Protein 6U2U (pdb70)

Foldseek 3Di:
DDDPVRVLVVLVVPQVPDDDPDDDDPVRSVVSVVVRVVVVVVVVVD/DDDPVRVLVVLVVVQVPDDPPDDADPVRSVVSVVVRVVVVVVVD

Structure (mmCIF, N/CA/C/O backbone):
data_6U2U
#
_entry.id   6U2U
#
_cell.length_a   25.893
_cell.length_b   57.712
_cell.length_c   32.097
_cell.angle_alpha   90.00
_cell.angle_beta   114.29
_cell.angle_gamma   90.00
#
_symmetry.space_group_name_H-M   'P 1 21 1'
#
loop_
_entity.id
_entity.type
_entity.pdbx_description
1 polymer 'DNA-binding protein inhibitor ID-1'
2 water water
#
loop_
_atom_site.group_PDB
_atom_site.id
_atom_site.type_symbol
_atom_site.label_atom_id
_atom_site.label_alt_id
_atom_site.label_comp_id
_atom_site.label_asym_id
_atom_site.label_entity_id
_atom_site.label_seq_id
_atom_site.pdbx_PDB_ins_code
_atom_site.Cartn_x
_atom_site.Cartn_y
_atom_site.Cartn_z
_atom_site.occupancy
_atom_site.B_iso_or_equiv
_atom_site.auth_seq_id
_atom_site.auth_comp_id
_atom_site.auth_asym_id
_atom_site.auth_atom_id
_atom_site.pdbx_PDB_model_num
ATOM 1 N N . LEU A 1 1 ? 9.208 9.257 6.053 1.00 37.74 59 LEU A N 1
ATOM 2 C CA . LEU A 1 1 ? 10.419 8.569 5.605 1.00 36.45 59 LEU A CA 1
ATOM 3 C C . LEU A 1 1 ? 10.465 8.424 4.080 1.00 28.87 59 LEU A C 1
ATOM 4 O O . LEU A 1 1 ? 11.512 8.644 3.462 1.00 28.53 59 LEU A O 1
ATOM 9 N N . TYR A 1 2 ? 9.330 8.064 3.486 1.00 26.38 60 TYR A N 1
ATOM 10 C CA . TYR A 1 2 ? 9.193 7.934 2.039 1.00 23.87 60 TYR A CA 1
ATOM 11 C C . TYR A 1 2 ? 8.424 9.117 1.471 1.00 29.89 60 TYR A C 1
ATOM 12 O O . TYR A 1 2 ? 7.455 9.585 2.076 1.00 33.91 60 TYR A O 1
ATOM 21 N N . ASP A 1 3 ? 8.849 9.593 0.302 1.00 23.54 61 ASP A N 1
ATOM 22 C CA . ASP A 1 3 ? 7.989 10.485 -0.462 1.00 26.22 61 ASP A CA 1
ATOM 23 C C . ASP A 1 3 ? 6.899 9.655 -1.145 1.00 21.73 61 ASP A C 1
ATOM 24 O O . ASP A 1 3 ? 6.872 8.431 -1.046 1.00 20.53 61 ASP A O 1
ATOM 29 N N . MET A 1 4 ? 5.978 10.327 -1.838 1.00 19.35 62 MET A N 1
ATOM 30 C CA . MET A 1 4 ? 4.841 9.630 -2.432 1.00 17.59 62 MET A CA 1
ATOM 31 C C . MET A 1 4 ? 5.301 8.553 -3.401 1.00 16.59 62 MET A C 1
ATOM 32 O O . MET A 1 4 ? 4.783 7.427 -3.386 1.00 18.89 62 MET A O 1
ATOM 37 N N . ASN A 1 5 ? 6.283 8.871 -4.248 1.00 22.28 63 ASN A N 1
ATOM 38 C C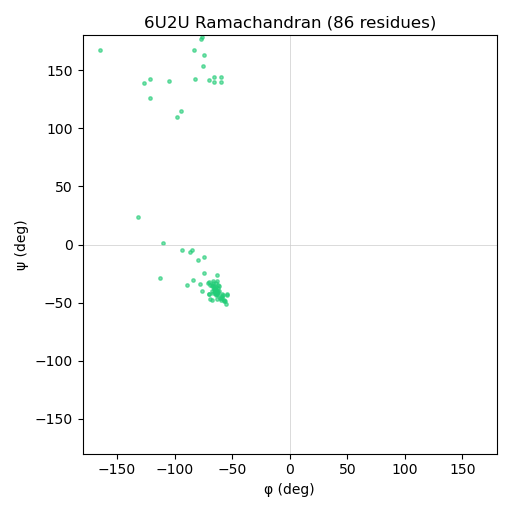A . ASN A 1 5 ? 6.785 7.854 -5.160 1.00 20.16 63 ASN A CA 1
ATOM 39 C C . ASN A 1 5 ? 7.446 6.715 -4.400 1.00 18.78 63 ASN A C 1
ATOM 40 O O . ASN A 1 5 ? 7.302 5.544 -4.775 1.00 18.73 63 ASN A O 1
ATOM 45 N N . GLY A 1 6 ? 8.166 7.030 -3.321 1.00 20.93 64 GLY A N 1
ATOM 46 C CA . GLY A 1 6 ? 8.756 5.973 -2.511 1.00 18.68 64 GLY A CA 1
ATOM 47 C C . GLY A 1 6 ? 7.713 5.067 -1.888 1.00 19.34 64 GLY A C 1
ATOM 48 O O . GLY A 1 6 ? 7.930 3.864 -1.751 1.00 18.06 64 GLY A O 1
ATOM 49 N N . CYS A 1 7 ? 6.565 5.632 -1.507 1.00 18.15 65 CYS A N 1
ATOM 50 C CA . CYS A 1 7 ? 5.483 4.818 -0.956 1.00 17.60 65 CYS A CA 1
ATOM 51 C C . CYS A 1 7 ? 4.971 3.821 -1.985 1.00 17.30 65 CYS A C 1
ATOM 52 O O . CYS A 1 7 ? 4.748 2.642 -1.672 1.00 17.67 65 CYS A O 1
ATOM 55 N N . TYR A 1 8 ? 4.732 4.287 -3.210 1.00 18.55 66 TYR A N 1
ATOM 56 C CA . TYR A 1 8 ? 4.292 3.373 -4.258 1.00 18.90 66 TYR A CA 1
ATOM 57 C C . TYR A 1 8 ? 5.349 2.309 -4.562 1.00 19.97 66 TYR A C 1
ATOM 58 O O . TYR A 1 8 ? 5.011 1.128 -4.736 1.00 19.65 66 TYR A O 1
ATOM 67 N N . SER A 1 9 ? 6.637 2.688 -4.602 1.00 18.22 67 SER A N 1
ATOM 68 C CA . SER A 1 9 ? 7.690 1.691 -4.786 1.00 20.10 67 SER A CA 1
ATOM 69 C C . SER A 1 9 ? 7.652 0.636 -3.690 1.00 21.99 67 SER A C 1
ATOM 70 O O . SER A 1 9 ? 7.770 -0.563 -3.966 1.00 20.75 67 SER A O 1
ATOM 73 N N . ARG A 1 10 ? 7.476 1.067 -2.439 1.00 17.88 68 ARG A N 1
ATOM 74 C CA . ARG A 1 10 ? 7.465 0.142 -1.318 1.00 23.11 68 ARG A CA 1
ATOM 75 C C . ARG A 1 10 ? 6.265 -0.798 -1.403 1.00 20.22 68 ARG A C 1
ATOM 76 O O . ARG A 1 10 ? 6.388 -2.001 -1.129 1.00 21.76 68 ARG A O 1
ATOM 84 N N . LEU A 1 11 ? 5.108 -0.286 -1.829 1.00 19.44 69 LEU A N 1
ATOM 85 C CA . LEU A 1 11 ? 3.925 -1.133 -1.966 1.00 19.80 69 LEU A CA 1
ATOM 86 C C . LEU A 1 11 ? 4.060 -2.097 -3.133 1.00 23.10 69 LEU A C 1
ATOM 87 O O . LEU A 1 11 ? 3.562 -3.229 -3.063 1.00 23.95 69 LEU A O 1
ATOM 92 N N . LYS A 1 12 ? 4.742 -1.690 -4.205 1.00 21.78 70 LYS A N 1
ATOM 93 C CA . LYS A 1 12 ? 5.008 -2.633 -5.288 1.00 23.27 70 LYS A CA 1
ATOM 94 C C . LYS A 1 12 ? 5.882 -3.781 -4.821 1.00 25.69 70 LYS A C 1
ATOM 95 O O . LYS A 1 12 ? 5.780 -4.901 -5.342 1.00 31.24 70 LYS A O 1
ATOM 101 N N . GLU A 1 13 ? 6.768 -3.522 -3.866 1.00 24.91 71 GLU A N 1
ATOM 102 C CA . GLU A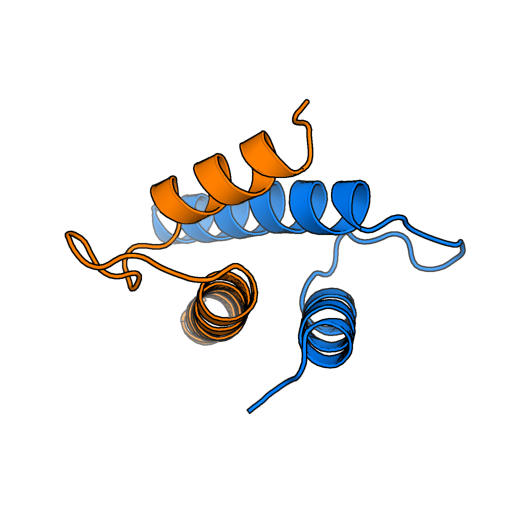 1 13 ? 7.618 -4.587 -3.360 1.00 23.27 71 GLU A CA 1
ATOM 103 C C . GLU A 1 13 ? 6.873 -5.487 -2.380 1.00 24.59 71 GLU A C 1
ATOM 104 O O . GLU A 1 13 ? 7.113 -6.701 -2.346 1.00 29.31 71 GLU A O 1
ATOM 110 N N . LEU A 1 14 ? 5.948 -4.928 -1.603 1.00 24.70 72 LEU A N 1
ATOM 111 C CA . LEU A 1 14 ? 5.334 -5.705 -0.537 1.00 24.38 72 LEU A CA 1
ATOM 112 C C . LEU A 1 14 ? 4.164 -6.555 -1.008 1.00 27.30 72 LEU A C 1
ATOM 113 O O . LEU A 1 14 ? 3.889 -7.600 -0.410 1.00 23.57 72 LEU A O 1
ATOM 118 N N . VAL A 1 15 ? 3.430 -6.124 -2.030 1.00 22.63 73 VAL A N 1
ATOM 119 C CA . VAL A 1 15 ? 2.142 -6.721 -2.368 1.00 25.27 73 VAL A CA 1
ATOM 120 C C . VAL A 1 15 ? 2.377 -7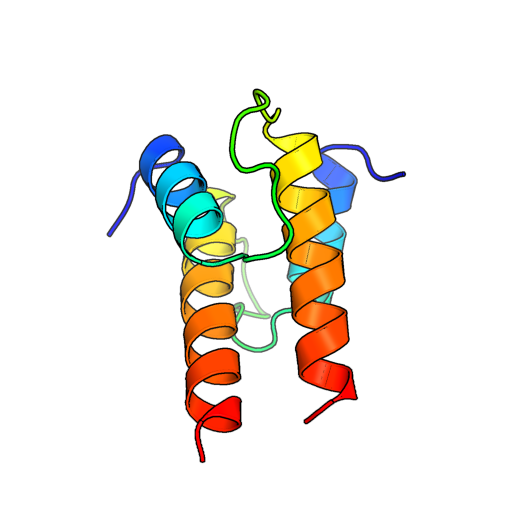.789 -3.436 1.00 24.21 73 VAL A C 1
ATOM 121 O O . VAL A 1 15 ? 2.758 -7.443 -4.563 1.00 24.42 73 VAL A O 1
ATOM 125 N N . PRO A 1 16 ? 2.136 -9.069 -3.136 1.00 22.32 74 PRO A N 1
ATOM 126 C CA . PRO A 1 16 ? 2.550 -10.145 -4.054 1.00 26.61 74 PRO A CA 1
ATOM 127 C C . PRO A 1 16 ? 1.565 -10.447 -5.170 1.00 27.36 74 PRO A C 1
ATOM 128 O O . PRO A 1 16 ? 1.867 -11.302 -6.018 1.00 30.82 74 PRO A O 1
ATOM 132 N N . THR A 1 17 ? 0.397 -9.813 -5.185 1.00 24.51 75 THR A N 1
ATOM 133 C CA . THR A 1 17 ? -0.599 -10.021 -6.224 1.00 28.79 75 THR A CA 1
ATOM 134 C C . THR A 1 17 ? -0.476 -9.023 -7.356 1.00 26.68 75 THR A C 1
ATOM 135 O O . THR A 1 17 ? -1.222 -9.125 -8.335 1.00 33.27 75 THR A O 1
ATOM 139 N N . LEU A 1 18 ? 0.423 -8.059 -7.241 1.00 25.28 76 LEU A N 1
ATOM 140 C CA . LEU A 1 18 ? 0.577 -7.082 -8.297 1.00 27.06 76 LEU A CA 1
ATOM 141 C C . LEU A 1 18 ? 1.099 -7.768 -9.552 1.00 33.01 76 LEU A C 1
ATOM 142 O O . LEU A 1 18 ? 1.864 -8.733 -9.456 1.00 30.24 76 LEU A O 1
ATOM 147 N N . PRO A 1 19 ? 0.664 -7.332 -10.730 1.00 30.23 77 PRO A N 1
ATOM 148 C CA . PRO A 1 19 ? 1.231 -7.873 -11.968 1.00 41.59 77 PRO A CA 1
ATOM 149 C C . PRO A 1 19 ? 2.727 -7.613 -12.017 1.00 41.37 77 PRO A C 1
ATOM 150 O O . PRO A 1 19 ? 3.212 -6.579 -11.555 1.00 42.75 77 PRO A O 1
ATOM 154 N N . GLN A 1 20 ? 3.464 -8.569 -12.579 1.00 43.25 78 GLN A N 1
ATOM 155 C CA . GLN A 1 20 ? 4.915 -8.491 -12.622 1.00 46.01 78 GLN A CA 1
ATOM 156 C C . GLN A 1 20 ? 5.465 -8.251 -14.020 1.00 52.05 78 GLN A C 1
ATOM 157 O O . GLN A 1 20 ? 6.687 -8.180 -14.183 1.00 63.25 78 GLN A O 1
ATOM 163 N N . ASN A 1 21 ? 4.605 -8.105 -15.028 1.00 43.01 79 ASN A N 1
ATOM 164 C CA . ASN A 1 21 ? 5.062 -8.048 -16.413 1.00 55.81 79 ASN A CA 1
ATOM 165 C C . ASN A 1 21 ? 4.448 -6.884 -17.179 1.00 48.38 79 ASN A C 1
ATOM 166 O O . ASN A 1 21 ? 4.357 -6.933 -18.407 1.00 42.70 79 ASN A O 1
ATOM 171 N N . ARG A 1 22 ? 4.008 -5.839 -16.487 1.00 38.98 80 ARG A N 1
ATOM 172 C CA . ARG A 1 22 ? 3.398 -4.723 -17.198 1.00 39.90 80 ARG A CA 1
ATOM 173 C C . ARG A 1 22 ? 3.326 -3.509 -16.284 1.00 45.21 80 ARG A C 1
ATOM 174 O O . ARG A 1 22 ? 3.531 -3.597 -15.070 1.00 43.98 80 ARG A O 1
ATOM 182 N N . LYS A 1 23 ? 3.041 -2.369 -16.904 1.00 33.85 81 LYS A N 1
ATOM 183 C CA . LYS A 1 23 ? 2.863 -1.121 -16.184 1.00 29.57 81 LYS A CA 1
ATOM 184 C C . LYS A 1 23 ? 1.567 -1.175 -15.396 1.00 27.48 81 LYS A C 1
ATOM 185 O O . LYS A 1 23 ? 0.567 -1.721 -15.867 1.00 32.92 81 LYS A O 1
ATOM 191 N N . VAL A 1 24 ? 1.589 -0.614 -14.182 1.00 27.63 82 VAL A N 1
ATOM 192 C CA . VAL A 1 24 ? 0.426 -0.563 -13.301 1.00 31.66 82 VAL A CA 1
ATOM 193 C C . VAL A 1 24 ? 0.196 0.884 -12.887 1.00 30.22 82 VAL A C 1
ATOM 194 O O . VAL A 1 24 ? 1.152 1.621 -12.626 1.00 33.49 82 VAL A O 1
ATOM 198 N N . SER A 1 25 ? -1.068 1.300 -12.852 1.00 29.04 83 SER A N 1
ATOM 199 C CA . SER A 1 25 ? -1.414 2.654 -12.449 1.00 28.64 83 SER A CA 1
ATOM 200 C C . SER A 1 25 ? -1.479 2.752 -10.926 1.00 27.77 83 SER A C 1
ATOM 201 O O . SER A 1 25 ? -1.493 1.745 -10.214 1.00 26.42 83 SER A O 1
ATOM 204 N N . LYS A 1 26 ? -1.536 3.987 -10.424 1.00 22.74 84 LYS A N 1
ATOM 205 C CA . LYS A 1 26 ? -1.614 4.171 -8.980 1.00 20.28 84 LYS A CA 1
ATOM 206 C C . LYS A 1 26 ? -2.905 3.591 -8.421 1.00 21.57 84 LYS A C 1
ATOM 207 O O . LYS A 1 26 ? -2.888 2.920 -7.380 1.00 20.15 84 LYS A O 1
ATOM 213 N N . VAL A 1 27 ? -4.033 3.813 -9.106 1.00 21.37 85 VAL A N 1
ATOM 214 C CA . VAL A 1 27 ? -5.303 3.303 -8.582 1.00 23.82 85 VAL A CA 1
ATOM 215 C C . VAL A 1 27 ? -5.303 1.784 -8.578 1.00 25.94 85 VAL A C 1
ATOM 216 O O . VAL A 1 27 ? -5.817 1.153 -7.646 1.00 20.48 85 VAL A O 1
ATOM 220 N N . GLU A 1 28 ? -4.691 1.166 -9.589 1.00 24.98 86 GLU A N 1
ATOM 221 C CA . GLU A 1 28 ? -4.601 -0.287 -9.598 1.00 21.23 86 GLU A CA 1
ATOM 222 C C . GLU A 1 28 ? -3.748 -0.780 -8.443 1.00 20.06 86 GLU A C 1
ATOM 223 O O . GLU A 1 28 ? -4.102 -1.761 -7.777 1.00 19.37 86 GLU A O 1
ATOM 229 N N . ILE A 1 29 ? -2.629 -0.107 -8.173 1.00 20.23 87 ILE A N 1
ATOM 230 C CA . ILE A 1 29 ? -1.816 -0.479 -7.018 1.00 20.83 87 ILE A CA 1
ATOM 231 C C . ILE A 1 29 ? -2.643 -0.410 -5.742 1.00 18.53 87 ILE A C 1
ATOM 232 O O . ILE A 1 29 ? -2.653 -1.353 -4.949 1.00 18.02 87 ILE A O 1
ATOM 237 N N . LEU A 1 30 ? -3.372 0.692 -5.534 1.00 16.80 88 LEU A N 1
ATOM 238 C CA . LEU A 1 30 ? -4.105 0.834 -4.277 1.00 16.02 88 LEU A CA 1
ATOM 239 C C . LEU A 1 30 ? -5.215 -0.200 -4.161 1.00 19.32 88 LEU A C 1
ATOM 240 O O . LEU A 1 30 ? -5.474 -0.707 -3.067 1.00 17.85 88 LEU A O 1
ATOM 245 N N . GLN A 1 31 ? -5.869 -0.548 -5.275 1.00 18.27 89 GLN A N 1
ATOM 246 C CA . GLN A 1 31 ? -6.909 -1.574 -5.209 1.00 18.33 89 GLN A CA 1
ATOM 247 C C . GLN A 1 31 ? -6.327 -2.930 -4.830 1.00 19.29 89 GLN A C 1
ATOM 248 O O . GLN A 1 31 ? -6.921 -3.677 -4.040 1.00 17.66 89 GLN A O 1
ATOM 254 N N . HIS A 1 32 ? -5.167 -3.271 -5.387 1.00 17.62 90 HIS A N 1
ATOM 255 C CA . HIS A 1 32 ? -4.483 -4.487 -4.981 1.00 16.71 90 HIS A CA 1
ATOM 256 C C . HIS A 1 32 ? -4.075 -4.439 -3.515 1.00 16.03 90 HIS A C 1
ATOM 257 O O . HIS A 1 32 ? -4.199 -5.442 -2.795 1.00 18.08 90 HIS A O 1
ATOM 264 N N . VAL A 1 33 ? -3.568 -3.300 -3.060 1.00 17.35 91 VAL A N 1
ATOM 265 C CA . VAL A 1 33 ? -3.217 -3.136 -1.651 1.00 16.66 91 VAL A CA 1
ATOM 266 C C . VAL A 1 33 ? -4.427 -3.401 -0.760 1.00 17.59 91 VAL A C 1
ATOM 267 O O . VAL A 1 33 ? -4.333 -4.123 0.237 1.00 19.34 91 VAL A O 1
ATOM 271 N N . ILE A 1 34 ? -5.577 -2.808 -1.102 1.00 16.55 92 ILE A N 1
ATOM 272 C CA . ILE A 1 34 ? -6.793 -2.990 -0.317 1.00 19.12 92 ILE A CA 1
ATOM 273 C C . ILE A 1 34 ? -7.129 -4.467 -0.192 1.00 17.76 92 ILE A C 1
ATOM 274 O O . ILE A 1 34 ? -7.404 -4.972 0.911 1.00 19.50 92 ILE A O 1
ATOM 279 N N . ASP A 1 35 ? -7.122 -5.184 -1.319 1.00 17.04 93 ASP A N 1
ATOM 280 C CA . ASP A 1 35 ? -7.561 -6.578 -1.295 1.00 18.42 93 ASP A CA 1
ATOM 281 C C . ASP A 1 35 ? -6.559 -7.453 -0.560 1.00 20.55 93 ASP A C 1
ATOM 282 O O . ASP A 1 35 ? -6.957 -8.408 0.117 1.00 21.38 93 ASP A O 1
ATOM 287 N N . TYR A 1 36 ? -5.270 -7.112 -0.642 1.00 19.95 94 TYR A N 1
ATOM 288 C CA . TYR A 1 36 ? -4.234 -7.849 0.076 1.00 19.73 94 TYR A CA 1
ATOM 289 C C . TYR A 1 36 ? -4.347 -7.661 1.588 1.00 22.07 94 TYR A C 1
ATOM 290 O O . TYR A 1 36 ? -4.305 -8.643 2.335 1.00 21.31 94 TYR A O 1
ATOM 299 N N . ILE A 1 37 ? -4.498 -6.418 2.060 1.00 19.78 95 ILE A N 1
ATOM 300 C CA . ILE A 1 37 ? -4.752 -6.180 3.479 1.00 17.44 9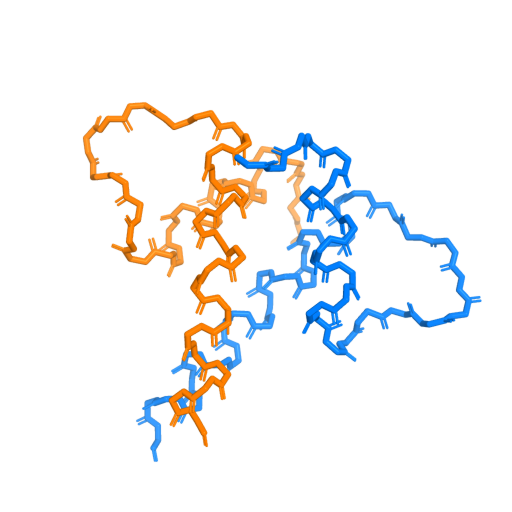5 ILE A CA 1
ATOM 301 C C . ILE A 1 37 ? -5.958 -6.982 3.934 1.00 22.80 95 ILE A C 1
ATOM 302 O O . ILE A 1 37 ? -5.946 -7.597 5.009 1.00 22.85 95 ILE A O 1
ATOM 307 N N . ARG A 1 38 ? -7.016 -7.003 3.121 1.00 18.22 96 ARG A N 1
ATOM 308 C CA . ARG A 1 38 ? -8.206 -7.751 3.528 1.00 20.63 96 ARG A CA 1
ATOM 309 C C . ARG A 1 38 ? -7.923 -9.237 3.638 1.00 23.11 96 ARG A C 1
ATOM 310 O O . ARG A 1 38 ? -8.404 -9.897 4.569 1.00 22.89 96 ARG A O 1
ATOM 318 N N . ASP A 1 39 ? -7.172 -9.792 2.688 1.00 23.13 97 ASP A N 1
ATOM 319 C CA . ASP A 1 39 ? -6.858 -11.216 2.753 1.00 22.67 97 ASP A CA 1
ATOM 320 C C . ASP A 1 39 ? -5.994 -11.535 3.970 1.00 24.10 97 ASP A C 1
ATOM 321 O O . ASP A 1 39 ? -6.169 -12.580 4.602 1.00 28.00 97 ASP A O 1
ATOM 326 N N . LEU A 1 40 ? -5.054 -10.653 4.311 1.00 23.53 98 LEU A N 1
ATOM 327 C CA . LEU A 1 40 ? -4.197 -10.872 5.476 1.00 20.67 98 LEU A CA 1
ATOM 328 C C . LEU A 1 40 ? -5.004 -10.808 6.763 1.00 24.07 98 LEU A C 1
ATOM 329 O O . LEU A 1 40 ? -4.791 -11.612 7.680 1.00 25.76 98 LEU A O 1
ATOM 334 N N . GLN A 1 41 ? -5.928 -9.848 6.855 1.00 23.58 99 GLN A N 1
ATOM 335 C CA . GLN A 1 41 ? -6.788 -9.766 8.033 1.00 22.70 99 GLN A CA 1
ATOM 336 C C . GLN A 1 41 ? -7.683 -10.994 8.145 1.00 25.04 99 GLN A C 1
ATOM 337 O O . GLN A 1 41 ? -7.912 -11.504 9.250 1.00 29.01 99 GLN A O 1
ATOM 343 N N . LEU A 1 42 ? -8.204 -11.488 7.020 1.00 23.21 100 LEU A N 1
ATOM 344 C CA . LEU A 1 42 ? -9.058 -12.680 7.076 1.00 27.64 100 LEU A CA 1
ATOM 345 C C . LEU A 1 42 ? -8.262 -13.914 7.489 1.00 28.75 100 LEU A C 1
ATOM 346 O O . LEU A 1 42 ? -8.779 -14.793 8.189 1.00 27.37 100 LEU A O 1
ATOM 351 N N . GLU A 1 43 ? -7.001 -13.996 7.072 1.00 25.23 101 GLU A N 1
ATOM 352 C CA . GLU A 1 43 ? -6.155 -15.107 7.488 1.00 26.75 101 GLU A CA 1
ATOM 353 C C . GLU A 1 43 ? -5.823 -15.002 8.966 1.00 31.77 101 GLU A C 1
ATOM 354 O O . GLU A 1 43 ? -5.733 -16.019 9.665 1.00 30.59 101 GLU A O 1
ATOM 360 N N . LEU A 1 44 ? -5.659 -13.772 9.460 1.00 31.39 102 LEU A N 1
ATOM 361 C CA . LEU A 1 44 ? -5.443 -13.545 10.883 1.00 33.95 102 LEU A CA 1
ATOM 362 C C . LEU A 1 44 ? -6.638 -13.989 11.707 1.00 31.43 102 LEU A C 1
ATOM 363 O O . LEU A 1 44 ? -6.485 -14.318 12.887 1.00 33.91 102 LEU A O 1
ATOM 368 N N . ASN A 1 45 ? -7.834 -13.987 11.120 1.00 34.05 103 ASN A N 1
ATOM 369 C CA . ASN A 1 45 ? -9.027 -14.372 11.861 1.00 47.45 103 ASN A CA 1
ATOM 370 C C . ASN A 1 45 ? -9.185 -15.881 11.979 1.00 40.63 103 ASN A C 1
ATOM 371 O O . ASN A 1 45 ? -10.008 -16.341 12.778 1.00 41.17 103 ASN A O 1
ATOM 376 N N . SER A 1 46 ? -8.425 -16.651 11.210 1.00 35.99 104 SER A N 1
ATOM 377 C CA . SER A 1 46 ? -8.377 -18.096 11.372 1.00 39.04 104 SER A CA 1
ATOM 378 C C . SER A 1 46 ? -7.160 -18.471 12.213 1.00 42.64 104 SER A C 1
ATOM 379 O O . SER A 1 46 ? -6.732 -19.630 12.218 1.00 55.66 104 SER A O 1
ATOM 382 N N . LEU B 1 1 ? -15.322 -1.264 -7.262 1.00 41.36 59 LEU B N 1
ATOM 383 C CA . LEU B 1 1 ? -14.165 -0.590 -7.851 1.00 39.70 59 LEU B CA 1
ATOM 384 C C . LEU B 1 1 ? -14.178 0.897 -7.502 1.00 30.66 59 LEU B C 1
ATOM 385 O O . LEU B 1 1 ? -15.222 1.557 -7.544 1.00 27.54 59 LEU B O 1
ATOM 390 N N . TYR B 1 2 ? -13.006 1.412 -7.153 1.00 23.96 60 TYR B N 1
ATOM 391 C CA . TYR B 1 2 ? -12.887 2.665 -6.424 1.00 20.95 60 TYR B CA 1
ATOM 392 C C . TYR B 1 2 ? -12.062 3.661 -7.214 1.00 24.65 60 TYR B C 1
ATOM 393 O O . TYR B 1 2 ? -11.078 3.282 -7.862 1.00 24.64 60 TYR B O 1
ATOM 402 N N . ASP B 1 3 ? -12.460 4.934 -7.145 1.00 21.45 61 ASP B N 1
ATOM 403 C CA . ASP B 1 3 ? -11.597 6.009 -7.620 1.00 19.83 61 ASP B CA 1
ATOM 404 C C . ASP B 1 3 ? -10.493 6.245 -6.593 1.00 19.91 61 ASP B C 1
ATOM 405 O O . ASP B 1 3 ? -10.436 5.596 -5.546 1.00 22.19 61 ASP B O 1
ATOM 410 N N . MET B 1 4 ? -9.588 7.180 -6.890 1.00 22.30 62 MET B N 1
ATOM 411 C CA . MET B 1 4 ? -8.467 7.407 -5.984 1.00 22.05 62 MET B CA 1
ATOM 412 C C . MET B 1 4 ? -8.949 7.799 -4.590 1.00 23.59 62 MET B C 1
ATOM 413 O O . MET B 1 4 ? -8.463 7.273 -3.584 1.00 21.80 62 MET B O 1
ATOM 418 N N . ASN B 1 5 ? -9.905 8.730 -4.501 1.00 25.42 63 ASN B N 1
ATOM 419 C CA . ASN B 1 5 ? -10.398 9.103 -3.178 1.00 20.07 63 ASN B CA 1
ATOM 420 C C . ASN B 1 5 ? -11.055 7.920 -2.475 1.00 22.42 63 ASN B C 1
ATOM 421 O O . ASN B 1 5 ? -10.940 7.773 -1.251 1.00 20.22 63 ASN B O 1
ATOM 426 N N . GLY B 1 6 ? -11.772 7.081 -3.227 1.00 22.41 64 GLY B N 1
ATOM 427 C CA . GLY B 1 6 ? -12.380 5.905 -2.622 1.00 20.94 64 GLY B CA 1
ATOM 428 C C . GLY B 1 6 ? -11.353 4.926 -2.083 1.00 17.54 64 GLY B C 1
ATOM 429 O O . GLY B 1 6 ? -11.554 4.315 -1.031 1.00 18.04 64 GLY B O 1
ATOM 430 N N . CYS B 1 7 ? -10.232 4.782 -2.791 1.00 18.47 65 CYS B N 1
ATOM 431 C CA . CYS B 1 7 ? -9.133 3.954 -2.303 1.00 18.85 65 CYS B CA 1
ATOM 432 C C . CYS B 1 7 ? -8.605 4.468 -0.974 1.00 16.84 65 CYS B C 1
ATOM 433 O O . CYS B 1 7 ? -8.384 3.690 -0.041 1.00 17.07 65 CYS B O 1
ATOM 436 N N . TYR B 1 8 ? -8.380 5.773 -0.866 1.00 18.01 66 TYR B N 1
ATOM 437 C CA . TYR B 1 8 ? -7.921 6.308 0.412 1.00 20.73 66 TYR B CA 1
ATOM 438 C C . TYR B 1 8 ? -8.964 6.127 1.516 1.00 20.62 66 TYR B C 1
ATOM 439 O O . TYR B 1 8 ? -8.608 5.770 2.643 1.00 20.93 66 TYR B O 1
ATOM 448 N N . SER B 1 9 ? -10.247 6.346 1.208 1.00 20.97 67 SER B N 1
ATOM 449 C CA . SER B 1 9 ? -11.302 6.101 2.196 1.00 21.45 67 SER B CA 1
ATOM 450 C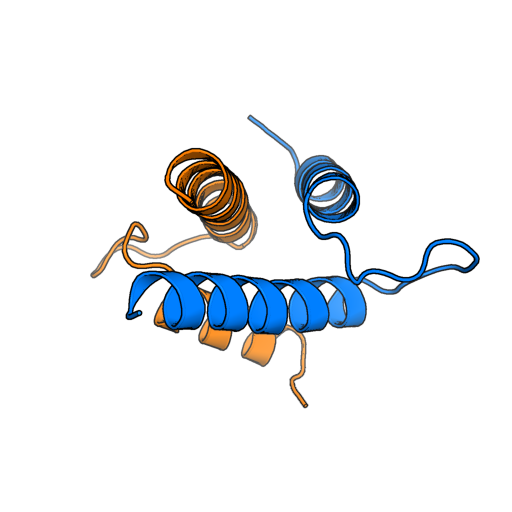 C . SER B 1 9 ? -11.289 4.650 2.650 1.00 19.82 67 SER B C 1
ATOM 451 O O . SER B 1 9 ? -11.437 4.361 3.845 1.00 24.30 67 SER B O 1
ATOM 454 N N . ARG B 1 10 ? -11.120 3.723 1.701 1.00 21.03 68 ARG B N 1
ATOM 455 C CA . ARG B 1 10 ? -11.118 2.300 2.020 1.00 19.64 68 ARG B CA 1
ATOM 456 C C . ARG B 1 10 ? -9.935 1.937 2.916 1.00 21.14 68 ARG B C 1
ATOM 457 O O . ARG B 1 10 ? -10.080 1.159 3.872 1.00 23.87 68 ARG B O 1
ATOM 465 N N . LEU B 1 11 ? -8.763 2.507 2.630 1.00 20.90 69 LEU B N 1
ATOM 466 C CA . LEU B 1 11 ? -7.571 2.238 3.431 1.00 20.20 69 LEU B CA 1
ATOM 467 C C . LEU B 1 11 ? -7.728 2.783 4.843 1.00 24.49 69 LEU B C 1
ATOM 468 O O . LEU B 1 11 ? -7.304 2.147 5.815 1.00 23.54 69 LEU B O 1
ATOM 473 N N . LYS B 1 12 ? -8.355 3.958 4.979 1.00 24.49 70 LYS B N 1
ATOM 474 C CA . LYS B 1 12 ? -8.634 4.505 6.304 1.00 25.23 70 LYS B CA 1
ATOM 475 C C . LYS B 1 12 ? -9.539 3.595 7.123 1.00 28.55 70 LYS B C 1
ATOM 476 O O . LYS B 1 12 ? -9.386 3.502 8.347 1.00 38.81 70 LYS B O 1
ATOM 482 N N . GLU B 1 13 ? -10.497 2.935 6.481 1.00 27.53 71 GLU B N 1
ATOM 483 C CA . GLU B 1 13 ? -11.385 2.023 7.189 1.00 29.05 71 GLU B CA 1
ATOM 484 C C . GLU B 1 13 ? -10.700 0.710 7.552 1.00 26.46 71 GLU B C 1
ATOM 485 O O . GLU B 1 13 ? -11.110 0.051 8.512 1.00 30.45 71 GLU B O 1
ATOM 491 N N . LEU B 1 14 ? -9.657 0.324 6.818 1.00 24.48 72 LEU B N 1
ATOM 492 C CA . LEU B 1 14 ? -9.026 -0.979 6.983 1.00 24.85 72 LEU B CA 1
ATOM 493 C C . LEU B 1 14 ? -7.912 -0.986 8.020 1.00 28.31 72 LEU B C 1
ATOM 494 O O . LEU B 1 14 ? -7.710 -1.998 8.697 1.00 27.96 72 LEU B O 1
ATOM 499 N N . VAL B 1 15 ? -7.155 0.099 8.128 1.00 23.53 73 VAL B N 1
ATOM 500 C CA . VAL B 1 15 ? -5.875 0.101 8.832 1.00 23.92 73 VAL B CA 1
ATOM 501 C C . VAL B 1 15 ? -6.106 0.640 10.241 1.00 27.86 73 VAL B C 1
ATOM 502 O O . VAL B 1 15 ? -6.338 1.852 10.401 1.00 25.17 73 VAL B O 1
ATOM 506 N N . PRO B 1 16 ? -6.026 -0.192 11.285 1.00 21.82 74 PRO B N 1
ATOM 507 C CA . PRO B 1 16 ? -6.426 0.255 12.630 1.00 24.65 74 PRO B CA 1
ATOM 508 C C . PRO B 1 16 ? -5.431 1.194 13.289 1.00 22.98 74 PRO B C 1
ATOM 509 O O . PRO B 1 16 ? -5.753 1.773 14.338 1.00 31.41 74 PRO B O 1
ATOM 513 N N . THR B 1 17 ? -4.233 1.355 12.725 1.00 27.65 75 THR B N 1
ATOM 514 C CA . THR B 1 17 ? -3.206 2.183 13.339 1.00 29.00 75 THR B CA 1
ATOM 515 C C . THR B 1 17 ? -3.304 3.655 12.962 1.00 33.30 75 THR B C 1
ATOM 516 O O . THR B 1 17 ? -2.554 4.468 13.512 1.00 39.19 75 THR B O 1
ATOM 520 N N . LEU B 1 18 ? -4.196 4.018 12.046 1.00 32.15 76 LEU B N 1
ATOM 521 C CA . LEU B 1 18 ? -4.344 5.396 11.613 1.00 23.93 76 LEU B CA 1
ATOM 522 C C . LEU B 1 18 ? -5.063 6.226 12.675 1.00 27.88 76 LEU B C 1
ATOM 523 O O . LEU B 1 18 ? -5.858 5.692 13.456 1.00 33.13 76 LEU B O 1
ATOM 528 N N . PRO B 1 19 ? -4.808 7.534 12.708 1.00 27.79 77 PRO B N 1
ATOM 529 C CA . PRO B 1 19 ? -5.465 8.390 13.702 1.00 35.08 77 PRO B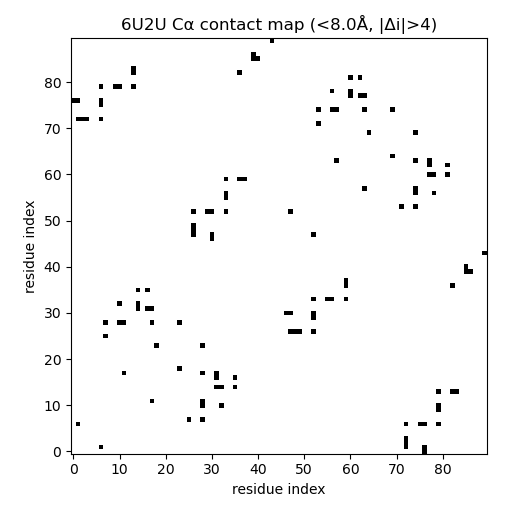 CA 1
ATOM 530 C C . PRO B 1 19 ? -6.973 8.337 13.558 1.00 45.22 77 PRO B C 1
ATOM 531 O O . PRO B 1 19 ? -7.513 8.330 12.449 1.00 46.82 77 PRO B O 1
ATOM 535 N N . GLN B 1 20 ? -7.646 8.300 14.706 1.00 43.09 78 GLN B N 1
ATOM 536 C CA . GLN B 1 20 ? -9.099 8.262 14.748 1.00 55.67 78 GLN B CA 1
ATOM 537 C C . GLN B 1 20 ? -9.691 9.630 14.448 1.00 55.93 78 GLN B C 1
ATOM 538 O O . GLN B 1 20 ? -10.700 9.737 13.740 1.00 49.68 78 GLN B O 1
ATOM 544 N N . ASN B 1 21 ? -9.064 10.681 14.969 1.00 51.12 79 ASN B N 1
ATOM 545 C CA . ASN B 1 21 ? -9.592 12.032 14.894 1.00 60.00 79 ASN B CA 1
ATOM 546 C C . ASN B 1 21 ? -8.763 12.963 14.024 1.00 63.26 79 ASN B C 1
ATOM 547 O O . ASN B 1 21 ? -9.319 13.890 13.440 1.00 70.46 79 ASN B O 1
ATOM 552 N N . ARG B 1 22 ? -7.460 12.725 13.905 1.00 60.35 80 ARG B N 1
ATOM 553 C CA . ARG B 1 22 ? -6.565 13.663 13.241 1.00 61.53 80 ARG B CA 1
ATOM 554 C C . ARG B 1 22 ? -6.604 13.500 11.728 1.00 69.46 80 ARG B C 1
ATOM 555 O O . ARG B 1 22 ? -6.696 12.382 11.209 1.00 64.85 80 ARG B O 1
ATOM 563 N N . LYS B 1 23 ? -6.529 14.628 11.020 1.00 73.67 81 LYS B N 1
ATOM 564 C CA . LYS B 1 23 ? -6.454 14.585 9.568 1.00 69.63 81 LYS B CA 1
ATOM 565 C C . LYS B 1 23 ? -5.152 13.950 9.121 1.00 60.91 81 LYS B C 1
ATOM 566 O O . LYS B 1 23 ? -4.091 14.182 9.709 1.00 55.97 81 LYS B O 1
ATOM 572 N N . VAL B 1 24 ? -5.254 13.137 8.076 1.00 51.07 82 VAL B N 1
ATOM 573 C CA . VAL B 1 24 ? -4.168 12.309 7.584 1.00 45.23 82 VAL B CA 1
ATOM 574 C C . VAL B 1 24 ? -3.899 12.671 6.136 1.00 34.28 82 VAL B C 1
ATOM 575 O O . VAL B 1 24 ? -4.823 12.671 5.322 1.00 36.78 82 VAL B O 1
ATOM 579 N N . SER B 1 25 ? -2.650 13.006 5.819 1.00 33.11 83 SER B N 1
ATOM 580 C CA . SER B 1 25 ? -2.328 13.227 4.424 1.00 25.71 83 SER B CA 1
ATOM 581 C C . SER B 1 25 ? -2.252 11.883 3.703 1.00 24.11 83 SER B C 1
ATOM 582 O O . SER B 1 25 ? -2.159 10.811 4.314 1.00 24.15 83 SER B O 1
ATOM 585 N N . LYS B 1 26 ? -2.310 11.953 2.373 1.00 24.32 84 LYS B N 1
ATOM 586 C CA . LYS B 1 26 ? -2.132 10.744 1.583 1.00 22.41 84 LYS B CA 1
ATOM 587 C C . LYS B 1 26 ? -0.830 10.050 1.938 1.00 22.80 84 LYS B C 1
ATOM 588 O O . LYS B 1 26 ? -0.803 8.823 2.086 1.00 18.74 84 LYS B O 1
ATOM 594 N N . VAL B 1 27 ? 0.260 10.805 2.082 1.00 22.28 85 VAL B N 1
ATOM 595 C CA . VAL B 1 27 ? 1.552 10.165 2.324 1.00 23.01 85 VAL B CA 1
ATOM 596 C C . VAL B 1 27 ? 1.573 9.508 3.698 1.00 26.15 85 VAL B C 1
ATOM 597 O O . VAL B 1 27 ? 2.157 8.429 3.877 1.00 20.60 85 VAL B O 1
ATOM 601 N N . GLU B 1 28 ? 0.920 10.135 4.681 1.00 24.97 86 GLU B N 1
ATOM 602 C CA . GLU B 1 28 ? 0.855 9.542 6.011 1.00 24.59 86 GLU B CA 1
ATOM 603 C C . GLU B 1 28 ? 0.012 8.276 6.000 1.00 22.12 86 GLU B C 1
ATOM 604 O O . GLU B 1 28 ? 0.371 7.283 6.644 1.00 23.07 86 GLU B O 1
ATOM 610 N N . ILE B 1 29 ? -1.105 8.283 5.263 1.00 22.98 87 ILE B N 1
ATOM 611 C CA . ILE B 1 29 ? -1.881 7.054 5.091 1.00 19.36 87 ILE B CA 1
ATOM 6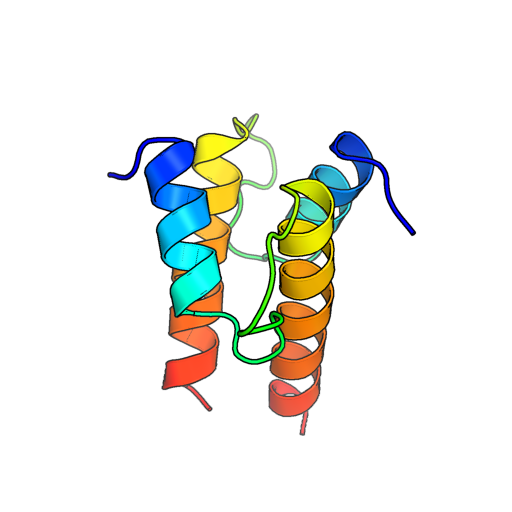12 C C . ILE B 1 29 ? -1.001 5.943 4.528 1.00 16.68 87 ILE B C 1
ATOM 613 O O . ILE B 1 29 ? -0.975 4.816 5.043 1.00 20.85 87 ILE B O 1
ATOM 618 N N . LEU B 1 30 ? -0.284 6.230 3.438 1.00 19.39 88 LEU B N 1
ATOM 619 C CA . LEU B 1 30 ? 0.490 5.168 2.791 1.00 20.21 88 LEU B CA 1
ATOM 620 C C . LEU B 1 30 ? 1.640 4.681 3.663 1.00 18.19 88 LEU B C 1
ATOM 621 O O . LEU B 1 30 ? 1.999 3.496 3.600 1.00 19.66 88 LEU B O 1
ATOM 626 N N . GLN B 1 31 ? 2.226 5.561 4.483 1.00 20.44 89 GLN B N 1
ATOM 627 C CA . GLN B 1 31 ? 3.235 5.099 5.431 1.00 24.04 89 GLN B CA 1
ATOM 628 C C . GLN B 1 31 ? 2.632 4.139 6.455 1.00 23.75 89 GLN B C 1
ATOM 629 O O . GLN B 1 31 ? 3.230 3.100 6.760 1.00 22.01 89 GLN B O 1
ATOM 635 N N . HIS B 1 32 ? 1.443 4.461 6.984 1.00 24.29 90 HIS B N 1
ATOM 636 C CA . HIS B 1 32 ? 0.761 3.543 7.898 1.00 23.51 90 HIS B CA 1
ATOM 637 C C . HIS B 1 32 ? 0.394 2.235 7.209 1.00 20.78 90 HIS B C 1
ATOM 638 O O . HIS B 1 32 ? 0.509 1.155 7.807 1.00 22.55 90 HIS B O 1
ATOM 645 N N . VAL B 1 33 ? -0.054 2.310 5.951 1.00 19.61 91 VAL B N 1
ATOM 646 C CA . VAL B 1 33 ? -0.374 1.105 5.199 1.00 20.44 91 VAL B CA 1
ATOM 647 C C . VAL B 1 33 ? 0.853 0.210 5.077 1.00 21.18 91 VAL B C 1
ATOM 648 O O . VAL B 1 33 ? 0.772 -1.001 5.296 1.00 21.26 91 VAL B O 1
ATOM 652 N N . ILE B 1 34 ? 2.005 0.795 4.723 1.00 18.77 92 ILE B N 1
ATOM 653 C CA . ILE B 1 34 ? 3.229 0.010 4.546 1.00 19.30 92 ILE B CA 1
ATOM 654 C C . ILE B 1 34 ? 3.603 -0.713 5.840 1.00 21.54 92 ILE B C 1
ATOM 655 O O . ILE B 1 34 ? 3.884 -1.918 5.839 1.00 22.04 92 ILE B O 1
ATOM 660 N N . ASP B 1 35 ? 3.594 0.008 6.968 1.00 21.67 93 ASP B N 1
ATOM 661 C CA . ASP B 1 35 ? 3.972 -0.612 8.236 1.00 23.32 93 ASP B CA 1
ATOM 662 C C . ASP B 1 35 ? 2.965 -1.675 8.671 1.00 24.12 93 ASP B C 1
ATOM 663 O O . ASP B 1 35 ? 3.348 -2.693 9.267 1.00 26.44 93 ASP B O 1
ATOM 668 N N . TYR B 1 36 ? 1.682 -1.477 8.356 1.00 23.28 94 TYR B N 1
ATOM 669 C CA . TYR B 1 36 ? 0.662 -2.450 8.742 1.00 22.70 94 TYR B CA 1
ATOM 670 C C . TYR B 1 36 ? 0.789 -3.746 7.946 1.00 26.43 94 TYR B C 1
ATOM 671 O O . TYR B 1 36 ? 0.672 -4.842 8.509 1.00 23.45 94 TYR B O 1
ATOM 680 N N . ILE B 1 37 ? 1.031 -3.645 6.638 1.00 21.92 95 ILE B N 1
ATOM 681 C CA . ILE B 1 37 ? 1.224 -4.846 5.829 1.00 20.85 95 ILE B CA 1
ATOM 682 C C . ILE B 1 37 ? 2.451 -5.599 6.310 1.00 27.09 95 ILE B C 1
ATOM 683 O O . ILE B 1 37 ? 2.440 -6.828 6.441 1.00 25.40 95 ILE B O 1
ATOM 688 N N . ARG B 1 38 ? 3.532 -4.872 6.581 1.00 22.87 96 ARG B N 1
ATOM 689 C CA . ARG B 1 38 ? 4.739 -5.546 7.037 1.00 29.42 96 ARG B CA 1
ATOM 690 C C . ARG B 1 38 ? 4.522 -6.219 8.385 1.00 34.46 96 ARG B C 1
ATOM 691 O O . ARG B 1 38 ? 5.080 -7.292 8.638 1.00 32.84 96 ARG B O 1
ATOM 699 N N . ASP B 1 39 ? 3.681 -5.629 9.237 1.00 35.92 97 ASP B N 1
ATOM 700 C CA . ASP B 1 39 ? 3.376 -6.228 10.533 1.00 37.76 97 ASP B CA 1
ATOM 701 C C . ASP B 1 39 ? 2.554 -7.501 10.371 1.00 28.61 97 ASP B C 1
ATOM 702 O O . ASP B 1 39 ? 2.841 -8.523 11.006 1.00 33.41 97 ASP B O 1
ATOM 707 N N . LEU B 1 40 ? 1.504 -7.449 9.546 1.00 24.31 98 LEU B N 1
ATOM 708 C CA . LEU B 1 40 ? 0.692 -8.637 9.305 1.00 24.94 98 LEU B CA 1
ATOM 709 C C . LEU B 1 40 ? 1.512 -9.758 8.669 1.00 26.22 98 LEU B C 1
ATOM 710 O O . LEU B 1 40 ? 1.344 -10.931 9.019 1.00 28.38 98 LEU B O 1
ATOM 715 N N . GLN B 1 41 ? 2.398 -9.424 7.724 1.00 26.26 99 GLN B N 1
ATOM 716 C CA . GLN B 1 41 ? 3.228 -10.452 7.103 1.00 27.33 99 GLN B CA 1
ATOM 717 C C . GLN B 1 41 ? 4.130 -11.125 8.129 1.00 36.96 99 GLN B C 1
ATOM 718 O O . GLN B 1 41 ? 4.312 -12.348 8.099 1.00 39.70 99 GLN B O 1
ATOM 724 N N . LEU B 1 42 ? 4.696 -10.346 9.052 1.00 38.66 100 LEU B N 1
ATOM 725 C CA . LEU B 1 42 ? 5.577 -10.926 10.060 1.00 45.14 100 LEU B CA 1
ATOM 726 C C . LEU B 1 42 ? 4.802 -11.774 11.064 1.00 49.69 100 LEU B C 1
ATOM 727 O O . LEU B 1 42 ? 5.245 -12.869 11.429 1.00 51.33 100 LEU B O 1
ATOM 732 N N . GLU B 1 43 ? 3.644 -11.293 11.520 1.00 49.58 101 GLU B N 1
ATOM 733 C CA . GLU B 1 43 ? 2.865 -12.056 12.492 1.00 53.91 101 GLU B CA 1
ATOM 734 C C . GLU B 1 43 ? 2.381 -13.374 11.901 1.00 55.76 101 GLU B C 1
ATOM 735 O O . GLU B 1 43 ? 2.389 -14.408 12.580 1.00 56.56 101 GLU B O 1
ATOM 741 N N . LEU B 1 44 ? 1.965 -13.362 10.641 1.00 49.54 102 LEU B N 1
ATOM 742 C CA . LEU B 1 44 ? 1.518 -14.575 9.976 1.00 57.86 102 LEU B CA 1
ATOM 743 C C . LEU B 1 44 ? 2.677 -15.544 9.786 1.00 67.07 102 LEU B C 1
ATOM 744 O O . LEU B 1 44 ? 2.470 -16.750 9.665 1.00 72.79 102 LEU B O 1
#

B-factor: mean 33.37, std 15.23, range [13.88, 97.28]

Organism: Mus musculus (NCBI:txid10090)

Sequence (90 aa):
LYDMNGCYSRLKELVPTLPQNRKVSKVEILQHVIDYIRDLQLELNSLYDMNGCYSRLKELVPTLPQNRKVSKVEILQHVIDYIRDLQLEL

GO terms:
  GO:0045892 negative regulation of DNA-templated transcription (P, IDA)
  GO:0007623 circadian rhythm (P, IEP)
  GO:0005634 nucleus (C, IDA)
  GO:0005737 cytoplasm (C, IDA)
  GO:0030509 BMP signaling pathway (P, IDA)
  GO:0031648 protein destabilization (P, IDA)
  GO:0000122 negative regulation of transcription by RNA polymerase II (P, IDA)
  GO:0045668 negative regulation of osteoblast differentiation (P, IGI)
  GO:0031648 protein destabilization (P, IGI)
  GO:0007507 heart development (P, IGI)
  GO:0000122 negative regulation of transcription by RNA polymerase II (P, IGI)
  GO:0001886 endothelial cell morphogenesis (P, IMP)
  GO:0043066 negative regulation of apoptotic process (P, IMP)
  GO:0043408 regulation of MAPK cascade (P, IMP)
  GO:0045765 regulation of angiogenesis (P, IMP)
  GO:0010629 negative regulation of gene expression (P, IMP)
  GO:0032963 collagen metabolic process (P, IMP)
  GO:0046677 response to antibiotic (P, IMP)
  GO:0060425 lung morphogenesis (P, IMP)
  GO:0060426 lung vasculature development (P, IMP)

Radius of gyration: 12.56 Å; Cα contacts (8 Å, |Δi|>4): 65; chains: 2; bounding box: 25×33×32 Å

Solvent-accessible surface area: 5907 Å² total; per-residue (Å²): 194,77,102,65,114,17,0,9,59,44,0,104,137,21,2,89,76,10,37,149,134,140,184,27,54,117,47,33,3,0,33,48,0,4,70,26,0,97,82,12,53,121,93,76,140,127,195,96,102,69,103,17,0,6,56,43,0,98,138,19,4,97,79,20,41,177,139,132,188,30,60,108,56,44,3,0,39,43,0,2,47,24,0,97,78,16,60,141,130,86

Nearest PDB s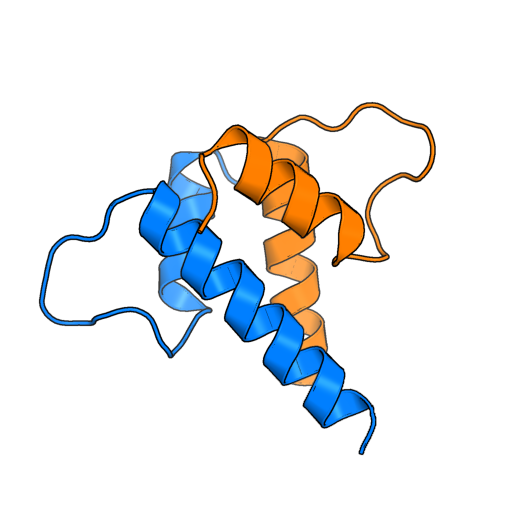tructures (foldseek):
  6u2u-assembly1_A  TM=1.022E+00  e=2.002E-07  Mus musculus
  6u2u-assembly1_B  TM=1.008E+00  e=7.787E-07  Mus musculus
  6mgm-assembly1_B  TM=9.202E-01  e=7.221E-07  Mus musculus
  4aya-assembly1_B  TM=9.254E-01  e=5.752E-05  Homo sapiens
  6u2u-assembly1_B  TM=1.023E+00  e=2.722E-07  Mus musculus

Secondary structure (DSSP, 8-state):
---HHHHHHHHHHH-TTS-SSS---HHHHHHHHHHHHHHHHHHHT-/---HHHHHHHHHHH-TTS-SSS---HHHHHHHHHHHHHHHHHH-

InterPro domains:
  IPR011598 Myc-type, basic helix-loop-helix (bHLH) domain [PF00010] (60-99)
  IPR011598 Myc-type, basic helix-loop-helix (bHLH) domain [PS50888] (46-98)
  IPR011598 Myc-type, basic helix-loop-helix (bHLH) domain [SM00353] (49-104)
  IPR026052 DNA-binding protein inhibitor [PTHR11723] (12-134)
  IPR036638 Helix-loop-helix DNA-binding domain superfamily [G3DSA:4.10.280.10] (45-100)
  IPR036638 Helix-loop-helix DNA-binding domain superfamily [SSF47459] (61-106)